Protein AF-A0A965MLD0-F1 (afdb_monomer_lite)

Structure (mmCIF, N/CA/C/O backbone):
data_AF-A0A965MLD0-F1
#
_entry.id   AF-A0A965MLD0-F1
#
loop_
_atom_site.group_PDB
_atom_site.id
_atom_site.type_symbol
_atom_site.label_atom_id
_atom_site.label_alt_id
_atom_site.label_comp_id
_atom_site.label_asym_id
_atom_site.label_entity_id
_atom_site.label_seq_id
_atom_site.pdbx_PDB_ins_code
_atom_site.Cartn_x
_atom_site.Cartn_y
_atom_site.Cartn_z
_atom_site.occupancy
_atom_site.B_iso_or_equiv
_atom_site.auth_seq_id
_atom_site.auth_comp_id
_atom_site.auth_asym_id
_atom_site.auth_atom_id
_atom_site.pdbx_PDB_model_num
ATOM 1 N N . MET A 1 1 ? -9.157 -0.965 17.560 1.00 66.75 1 MET A N 1
ATOM 2 C CA . MET A 1 1 ? -7.982 -0.300 16.961 1.00 66.75 1 MET A CA 1
ATOM 3 C C . MET A 1 1 ? -7.932 -0.786 15.533 1.00 66.75 1 MET A C 1
ATOM 5 O O . MET A 1 1 ? -7.963 -1.991 15.370 1.00 66.75 1 MET A O 1
ATOM 9 N N . THR A 1 2 ? -7.982 0.116 14.556 1.00 70.94 2 THR A N 1
ATOM 10 C CA . THR A 1 2 ? -7.948 -0.242 13.131 1.00 70.94 2 THR A CA 1
ATOM 11 C C . THR A 1 2 ? -6.504 -0.278 12.661 1.00 70.94 2 THR A C 1
ATOM 13 O O . THR A 1 2 ? -5.748 0.655 12.949 1.00 70.94 2 THR A O 1
ATOM 16 N N . THR A 1 3 ? -6.149 -1.317 11.920 1.00 76.50 3 THR A N 1
ATOM 17 C CA . THR A 1 3 ? -4.806 -1.529 11.382 1.00 76.50 3 THR A CA 1
ATOM 18 C C . THR A 1 3 ? -4.860 -1.541 9.863 1.00 76.50 3 THR A C 1
ATOM 20 O O . THR A 1 3 ? -5.744 -2.148 9.264 1.00 76.50 3 THR A O 1
ATOM 23 N N . ILE A 1 4 ? -3.889 -0.884 9.232 1.00 75.38 4 ILE A N 1
ATOM 24 C CA . ILE A 1 4 ? -3.686 -0.947 7.785 1.00 75.38 4 ILE A CA 1
ATOM 25 C C . ILE A 1 4 ? -2.369 -1.639 7.522 1.00 75.38 4 ILE A C 1
ATOM 27 O O . ILE A 1 4 ? -1.345 -1.282 8.104 1.00 75.38 4 ILE A O 1
ATOM 31 N N . THR A 1 5 ? -2.408 -2.602 6.615 1.00 80.06 5 THR A N 1
ATOM 32 C CA . THR A 1 5 ? -1.220 -3.245 6.071 1.00 80.06 5 THR A CA 1
ATOM 33 C C . THR A 1 5 ? -1.063 -2.799 4.631 1.00 80.06 5 THR A C 1
ATOM 35 O O . THR A 1 5 ? -1.977 -2.975 3.831 1.00 80.06 5 THR A O 1
ATOM 38 N N . ILE A 1 6 ? 0.089 -2.219 4.307 1.00 77.94 6 ILE A N 1
ATOM 39 C CA . ILE A 1 6 ? 0.475 -1.936 2.926 1.00 77.94 6 ILE A CA 1
ATOM 40 C C . ILE A 1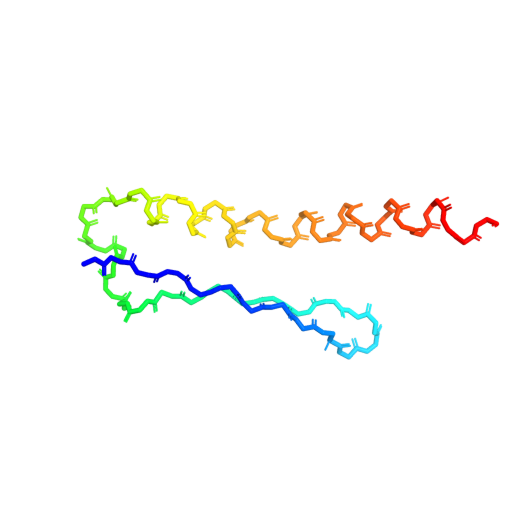 6 ? 1.543 -2.948 2.547 1.00 77.94 6 ILE A C 1
ATOM 42 O O . ILE A 1 6 ? 2.569 -3.057 3.221 1.00 77.94 6 ILE A O 1
ATOM 46 N N . THR A 1 7 ? 1.292 -3.685 1.476 1.00 81.81 7 THR A N 1
ATOM 47 C CA . THR A 1 7 ? 2.256 -4.599 0.873 1.00 81.81 7 THR A CA 1
ATOM 48 C C . THR A 1 7 ? 2.700 -4.004 -0.450 1.00 81.81 7 THR A C 1
ATOM 50 O O . THR A 1 7 ? 1.865 -3.605 -1.254 1.00 81.81 7 THR A O 1
ATOM 53 N N . ILE A 1 8 ? 4.013 -3.922 -0.646 1.00 80.94 8 ILE A N 1
ATOM 54 C CA . ILE A 1 8 ? 4.642 -3.475 -1.888 1.00 80.94 8 ILE A CA 1
ATOM 55 C C . ILE A 1 8 ? 5.553 -4.611 -2.333 1.00 80.94 8 ILE A C 1
ATOM 57 O O . ILE A 1 8 ? 6.364 -5.087 -1.534 1.00 80.94 8 ILE A O 1
ATOM 61 N N . ALA A 1 9 ? 5.399 -5.047 -3.575 1.00 83.44 9 ALA A N 1
ATOM 62 C CA . ALA A 1 9 ? 6.182 -6.119 -4.164 1.00 83.44 9 ALA A CA 1
ATOM 63 C C . ALA A 1 9 ? 6.617 -5.749 -5.584 1.00 83.44 9 ALA A C 1
ATOM 65 O O . ALA A 1 9 ? 5.978 -4.938 -6.260 1.00 83.44 9 ALA A O 1
ATOM 66 N N . ASP A 1 10 ? 7.706 -6.368 -6.030 1.00 84.00 10 ASP A N 1
ATOM 67 C CA . ASP A 1 10 ? 8.061 -6.372 -7.443 1.00 84.00 10 ASP A CA 1
ATOM 68 C C . ASP A 1 10 ? 7.008 -7.194 -8.199 1.00 84.00 10 ASP A C 1
ATOM 70 O O . ASP A 1 10 ? 6.756 -8.352 -7.858 1.00 84.00 10 ASP A O 1
ATOM 74 N N . GLY A 1 11 ? 6.377 -6.576 -9.194 1.00 78.50 11 GLY A N 1
ATOM 75 C CA . GLY A 1 11 ? 5.430 -7.217 -10.099 1.00 78.50 11 GLY A CA 1
ATOM 76 C C . GLY A 1 11 ? 6.115 -7.792 -11.337 1.00 78.50 11 GLY A C 1
ATOM 77 O O . GLY A 1 11 ? 7.299 -7.551 -11.604 1.00 78.50 11 GLY A O 1
ATOM 78 N N . GLU A 1 12 ? 5.359 -8.543 -12.135 1.00 85.12 12 GLU A N 1
ATOM 79 C CA . GLU A 1 12 ? 5.850 -9.047 -13.420 1.00 85.12 12 GLU A CA 1
ATOM 80 C C . GLU A 1 12 ? 6.212 -7.892 -14.373 1.00 85.12 12 GLU A C 1
ATOM 82 O O . GLU A 1 12 ? 5.704 -6.771 -14.268 1.00 85.12 12 GLU A O 1
ATOM 87 N N . ASP A 1 13 ? 7.147 -8.154 -15.289 1.00 82.56 13 ASP A N 1
ATOM 88 C CA . ASP A 1 13 ? 7.584 -7.216 -16.333 1.00 82.56 13 ASP A CA 1
ATOM 89 C C . ASP A 1 13 ? 8.082 -5.844 -15.828 1.00 82.56 13 ASP A C 1
ATOM 91 O O . ASP A 1 13 ? 8.022 -4.836 -16.536 1.00 82.56 13 ASP A O 1
ATOM 95 N N . GLY A 1 14 ? 8.628 -5.795 -14.606 1.00 71.56 14 GLY A N 1
ATOM 96 C CA . GLY A 1 14 ? 9.193 -4.571 -14.025 1.00 71.56 14 GLY A CA 1
ATOM 97 C C . GLY A 1 14 ? 8.136 -3.579 -13.543 1.00 71.56 14 GLY A C 1
ATOM 98 O O . GLY A 1 14 ? 8.410 -2.380 -13.442 1.00 71.56 14 GLY A O 1
ATOM 99 N N . THR A 1 15 ? 6.929 -4.070 -13.268 1.00 73.25 15 THR A N 1
ATOM 100 C CA . THR A 1 15 ? 5.878 -3.306 -12.597 1.00 73.25 15 THR A CA 1
ATOM 101 C C . THR A 1 15 ? 6.063 -3.347 -11.075 1.00 73.25 15 THR A C 1
ATOM 103 O O . THR A 1 15 ? 6.811 -4.167 -10.550 1.00 73.25 15 THR A O 1
ATOM 106 N N . ILE A 1 16 ? 5.419 -2.430 -10.349 1.00 78.50 16 ILE A N 1
ATOM 107 C CA . ILE A 1 16 ? 5.273 -2.524 -8.889 1.00 78.50 16 ILE A CA 1
ATOM 108 C C . ILE A 1 16 ? 3.840 -2.944 -8.612 1.00 78.50 16 ILE A C 1
ATOM 110 O O . ILE A 1 16 ? 2.902 -2.300 -9.089 1.00 78.50 16 ILE A O 1
ATOM 114 N N . GLU A 1 17 ? 3.684 -3.980 -7.800 1.00 76.75 17 GLU A N 1
ATOM 115 C CA . GLU A 1 17 ? 2.401 -4.358 -7.234 1.00 76.75 17 GLU A CA 1
ATOM 116 C C . GLU A 1 17 ? 2.276 -3.776 -5.834 1.00 76.75 17 GLU A C 1
ATOM 118 O O . GLU A 1 17 ? 3.199 -3.841 -5.016 1.00 76.75 17 GLU A O 1
ATOM 123 N N . ALA A 1 18 ? 1.112 -3.203 -5.548 1.00 75.31 18 ALA A N 1
ATOM 124 C CA . ALA A 1 18 ? 0.813 -2.742 -4.213 1.00 75.31 18 ALA A CA 1
ATOM 125 C C . ALA A 1 18 ? -0.625 -3.000 -3.829 1.00 75.31 18 ALA A C 1
ATOM 127 O O . ALA A 1 18 ? -1.560 -2.793 -4.602 1.00 75.31 18 ALA A O 1
ATOM 128 N N . GLU A 1 19 ? -0.777 -3.413 -2.582 1.00 76.19 19 GLU A N 1
ATOM 129 C CA . GLU A 1 19 ? -2.057 -3.717 -1.986 1.00 76.19 19 GLU A CA 1
ATOM 130 C C . GLU A 1 19 ? -2.135 -3.046 -0.618 1.00 76.19 19 GLU A C 1
ATOM 132 O O . GLU A 1 19 ? -1.217 -3.145 0.199 1.00 76.19 19 GLU A O 1
ATOM 137 N N . ALA A 1 20 ? -3.249 -2.368 -0.360 1.00 74.56 20 ALA A N 1
ATOM 138 C CA . ALA A 1 20 ? -3.591 -1.883 0.965 1.00 74.56 20 ALA A CA 1
ATOM 139 C C . ALA A 1 20 ? -4.741 -2.731 1.513 1.00 74.56 20 ALA A C 1
ATOM 141 O O . ALA A 1 20 ? -5.818 -2.789 0.920 1.00 74.56 20 ALA A O 1
ATOM 142 N N . LYS A 1 21 ? -4.513 -3.374 2.658 1.00 76.56 21 LYS A N 1
ATOM 143 C CA . LYS A 1 21 ? -5.507 -4.169 3.382 1.00 76.56 21 LYS A CA 1
ATOM 144 C C . LYS A 1 21 ? -5.834 -3.534 4.723 1.00 76.56 21 LYS A C 1
ATOM 146 O O . LYS A 1 21 ? -4.954 -3.028 5.419 1.00 76.56 21 LYS A O 1
ATOM 151 N N . LEU A 1 22 ? -7.105 -3.609 5.089 1.00 75.88 22 LEU A N 1
ATOM 152 C CA . LEU A 1 22 ? -7.614 -3.257 6.410 1.00 75.88 22 LEU A CA 1
ATOM 153 C C . LEU A 1 22 ? -7.832 -4.548 7.206 1.00 75.88 22 LEU A C 1
ATOM 155 O O . LEU A 1 22 ? -8.132 -5.590 6.624 1.00 75.88 22 LEU A O 1
ATOM 159 N N . ASP A 1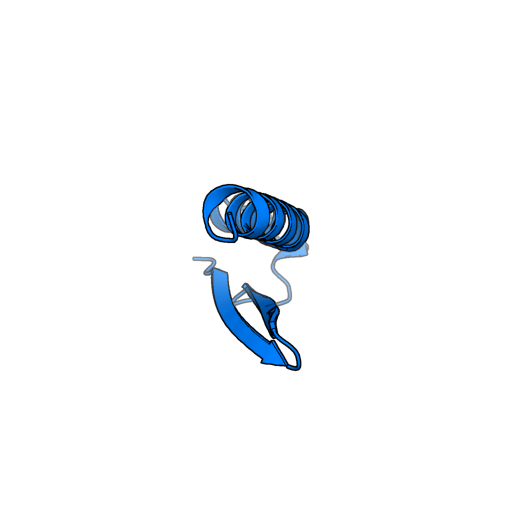 23 ? -7.649 -4.495 8.523 1.00 78.94 23 ASP A N 1
ATOM 160 C CA . ASP A 1 23 ? -7.900 -5.636 9.414 1.00 78.94 23 ASP A CA 1
ATOM 161 C C . ASP A 1 23 ? -9.395 -5.963 9.581 1.00 78.94 23 ASP A C 1
ATOM 163 O O . ASP A 1 23 ? -9.748 -7.108 9.863 1.00 78.94 23 ASP A O 1
ATOM 167 N N . ASP A 1 24 ? -10.266 -4.976 9.359 1.00 73.81 24 ASP A N 1
ATOM 168 C CA . ASP A 1 24 ? -11.723 -5.110 9.336 1.00 73.81 24 ASP A CA 1
ATOM 169 C C . ASP A 1 24 ? -12.283 -4.677 7.969 1.00 73.81 24 ASP A C 1
ATOM 171 O O . ASP A 1 24 ? -12.031 -3.570 7.497 1.00 73.81 24 ASP A O 1
ATOM 175 N N . ASN A 1 25 ? -13.074 -5.547 7.333 1.00 68.56 25 ASN A N 1
ATOM 176 C CA . ASN A 1 25 ? -13.693 -5.284 6.029 1.00 68.56 25 ASN A CA 1
ATOM 177 C C . ASN A 1 25 ? -14.916 -4.353 6.116 1.00 68.56 25 ASN A C 1
ATOM 179 O O . ASN A 1 25 ? -15.291 -3.753 5.113 1.00 68.56 25 ASN A O 1
ATOM 183 N N . ASN A 1 26 ? -15.525 -4.201 7.297 1.00 69.25 26 ASN A N 1
ATOM 184 C CA . ASN A 1 26 ? -16.696 -3.336 7.516 1.00 69.25 26 ASN A CA 1
ATOM 185 C C . ASN A 1 26 ? -16.305 -1.930 7.976 1.00 69.25 26 ASN A C 1
ATOM 187 O O . ASN A 1 26 ? -17.125 -1.136 8.434 1.00 69.25 26 ASN A O 1
ATOM 191 N N . VAL A 1 27 ? -15.017 -1.623 7.921 1.00 67.44 27 VAL A N 1
ATOM 192 C CA . VAL A 1 27 ? -14.461 -0.418 8.514 1.00 67.44 27 VAL A CA 1
ATOM 193 C C . VAL A 1 27 ? -14.855 0.858 7.753 1.00 67.44 27 VAL A C 1
ATOM 195 O O . VAL A 1 27 ? -14.793 1.951 8.307 1.00 67.44 27 VAL A O 1
ATOM 198 N N . LEU A 1 28 ? -15.323 0.716 6.508 1.00 67.31 28 LEU A N 1
ATOM 199 C CA . LEU A 1 28 ? -15.908 1.802 5.714 1.00 67.31 28 LEU A CA 1
ATOM 200 C C . LEU A 1 28 ? -17.286 2.252 6.232 1.00 67.31 28 LEU A C 1
ATOM 202 O O . LEU A 1 28 ? -17.678 3.386 5.970 1.00 67.31 28 LEU A O 1
ATOM 206 N N . ASP A 1 29 ? -17.981 1.407 6.999 1.00 73.88 29 ASP A N 1
ATOM 207 C CA . ASP A 1 29 ? -19.284 1.716 7.608 1.00 73.88 29 ASP A CA 1
ATOM 208 C C . ASP A 1 29 ? -19.154 2.249 9.049 1.00 73.88 29 ASP A C 1
ATOM 210 O O . ASP A 1 29 ? -20.148 2.551 9.715 1.00 73.88 29 ASP A O 1
ATOM 214 N N . GLN A 1 30 ? -17.924 2.359 9.558 1.00 69.06 30 GLN A N 1
ATOM 215 C CA . GLN A 1 30 ? -17.624 2.845 10.902 1.00 69.06 30 GLN A CA 1
ATOM 216 C C . GLN A 1 30 ? -17.197 4.322 10.880 1.00 69.06 30 GLN A C 1
ATOM 218 O O . GLN A 1 30 ? -16.745 4.831 9.852 1.00 69.06 30 GLN A O 1
ATOM 223 N N . PRO A 1 31 ? -17.299 5.042 12.016 1.00 76.69 31 PRO A N 1
ATOM 224 C CA . PRO A 1 31 ? -16.770 6.397 12.121 1.00 76.69 31 PRO A CA 1
ATOM 225 C C . PRO A 1 31 ? -15.291 6.450 11.700 1.00 76.69 31 PRO A C 1
ATOM 227 O O . PRO A 1 31 ? -14.499 5.625 12.169 1.00 76.69 31 PRO A O 1
ATOM 230 N N . PRO A 1 32 ? -14.890 7.414 10.850 1.00 71.19 32 PRO A N 1
ATOM 231 C CA . PRO A 1 32 ? -13.536 7.464 10.324 1.00 71.19 32 PRO A CA 1
ATOM 232 C C . PRO A 1 32 ? -12.520 7.645 11.456 1.00 71.19 32 PRO A C 1
ATOM 234 O O . PRO A 1 32 ? -12.588 8.580 12.253 1.00 71.19 32 PRO A O 1
ATOM 237 N N . THR A 1 33 ? -11.553 6.736 11.508 1.00 73.75 33 THR A N 1
ATOM 238 C CA . THR A 1 33 ? -10.393 6.789 12.393 1.00 73.75 33 THR A CA 1
ATOM 239 C C . THR A 1 33 ? -9.213 7.393 11.635 1.00 73.75 33 THR A C 1
ATOM 241 O O . THR A 1 33 ? -9.177 7.385 10.404 1.00 73.75 33 THR A O 1
ATOM 244 N N . ALA A 1 34 ? -8.203 7.890 12.354 1.00 71.31 34 ALA A N 1
ATOM 245 C CA . ALA A 1 34 ? -6.982 8.399 11.723 1.00 71.31 34 ALA A CA 1
ATOM 246 C C . ALA A 1 34 ? -6.320 7.352 10.807 1.00 71.31 34 ALA A C 1
ATOM 248 O O . ALA A 1 34 ? -5.838 7.698 9.732 1.00 71.31 34 ALA A O 1
ATOM 249 N N . ALA A 1 35 ? -6.365 6.072 11.197 1.00 67.81 35 ALA A N 1
ATOM 250 C CA . ALA A 1 35 ? -5.915 4.967 10.362 1.00 67.81 35 ALA A CA 1
ATOM 251 C C . ALA A 1 35 ? -6.698 4.941 9.041 1.00 67.81 35 ALA A C 1
ATOM 253 O O . ALA A 1 35 ? -6.087 5.076 7.990 1.00 67.81 35 ALA A O 1
ATOM 254 N N . LEU A 1 36 ? -8.033 4.891 9.076 1.00 68.75 36 LEU A N 1
ATOM 255 C CA . LEU A 1 36 ? -8.874 4.852 7.868 1.00 68.75 36 LEU A CA 1
ATOM 256 C C . LEU A 1 36 ? -8.617 6.001 6.896 1.00 68.75 36 LEU A C 1
ATOM 258 O O . LEU A 1 36 ? -8.572 5.796 5.683 1.00 68.75 36 LEU A O 1
ATOM 262 N N . ILE A 1 37 ? -8.416 7.205 7.426 1.00 72.06 37 ILE A N 1
ATOM 263 C CA . ILE A 1 37 ? -8.097 8.383 6.617 1.00 72.06 37 ILE A CA 1
ATOM 264 C C . ILE A 1 37 ? -6.743 8.187 5.926 1.00 72.06 37 ILE A C 1
ATOM 266 O O . ILE A 1 37 ? -6.634 8.354 4.717 1.00 72.06 37 ILE A O 1
ATOM 270 N N . VAL A 1 38 ? -5.715 7.765 6.660 1.00 71.25 38 VAL A N 1
ATOM 271 C CA . VAL A 1 38 ? -4.379 7.542 6.087 1.00 71.25 38 VAL A CA 1
ATOM 272 C C . VAL A 1 38 ? -4.374 6.381 5.088 1.00 71.25 38 VAL A C 1
ATOM 274 O O . VAL A 1 38 ? -3.786 6.507 4.019 1.00 71.25 38 VAL A O 1
ATOM 277 N N . GLY A 1 39 ? -5.058 5.273 5.380 1.00 69.44 39 GLY A N 1
ATOM 278 C CA . GLY A 1 39 ? -5.136 4.113 4.487 1.00 69.44 39 GLY A CA 1
ATOM 279 C C . GLY A 1 39 ? -5.892 4.389 3.200 1.00 69.44 39 GLY A C 1
ATOM 280 O O . GLY A 1 39 ? -5.439 3.977 2.138 1.00 69.44 39 GLY A O 1
ATOM 281 N N . SER A 1 40 ? -7.004 5.124 3.277 1.00 66.75 40 SER A N 1
ATOM 282 C CA . SER A 1 40 ? -7.751 5.538 2.085 1.00 66.75 40 SER A CA 1
ATOM 283 C C . SER A 1 40 ? -6.933 6.489 1.212 1.00 66.75 40 SER A C 1
ATOM 285 O O . SER A 1 40 ? -6.881 6.297 0.001 1.00 66.75 40 SER A O 1
ATOM 287 N N . TYR A 1 41 ? -6.218 7.449 1.808 1.00 67.75 41 TYR A N 1
ATOM 288 C CA . TYR A 1 41 ? -5.310 8.326 1.067 1.00 67.75 41 TYR A CA 1
ATOM 289 C C . TYR A 1 41 ? -4.133 7.570 0.453 1.00 67.75 41 TYR A C 1
ATOM 291 O O . TYR A 1 41 ? -3.798 7.821 -0.701 1.00 67.75 41 TYR A O 1
ATOM 299 N N . LEU A 1 42 ? -3.505 6.654 1.191 1.00 71.12 42 LEU A N 1
ATOM 300 C CA . LEU A 1 42 ? -2.389 5.875 0.666 1.00 71.12 42 LEU A CA 1
ATOM 301 C C . LEU A 1 42 ? -2.862 4.947 -0.445 1.00 71.12 42 LEU A C 1
ATOM 303 O O . LEU A 1 42 ? -2.302 5.024 -1.523 1.00 71.12 42 LEU A O 1
ATOM 307 N N . GLY A 1 43 ? -3.925 4.165 -0.248 1.00 66.06 43 GLY A N 1
ATOM 308 C CA . GLY A 1 43 ? -4.470 3.283 -1.284 1.00 66.06 43 GLY A CA 1
ATOM 309 C C . GLY A 1 43 ? -4.913 4.033 -2.545 1.00 66.06 43 GLY A C 1
ATOM 310 O O . GLY A 1 43 ? -4.559 3.627 -3.647 1.00 66.06 43 GLY A O 1
ATOM 311 N N . ALA A 1 44 ? -5.618 5.162 -2.399 1.00 63.62 44 ALA A N 1
ATOM 312 C CA . ALA A 1 44 ? -6.096 5.948 -3.540 1.00 63.62 44 ALA A CA 1
ATOM 313 C C . ALA A 1 44 ? -4.971 6.653 -4.315 1.00 63.62 44 ALA A C 1
ATOM 315 O O . ALA A 1 44 ? -5.098 6.861 -5.518 1.00 63.62 44 ALA A O 1
ATOM 316 N N . ASN A 1 45 ? -3.880 7.031 -3.641 1.00 67.88 45 ASN A N 1
ATOM 317 C CA . ASN A 1 45 ? -2.773 7.755 -4.272 1.00 67.88 45 ASN A CA 1
ATOM 318 C C . ASN A 1 45 ? -1.552 6.872 -4.568 1.00 67.88 45 ASN A C 1
ATOM 320 O O . ASN A 1 45 ? -0.625 7.346 -5.222 1.00 67.88 45 ASN A O 1
ATOM 324 N N . PHE A 1 46 ? -1.528 5.613 -4.115 1.00 72.19 46 PHE A N 1
ATOM 325 C CA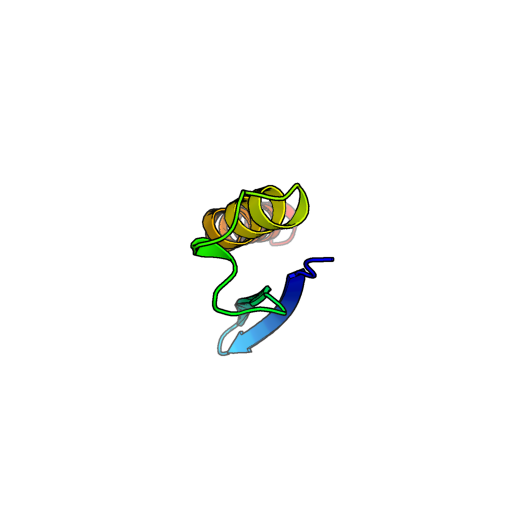 . PHE A 1 46 ? -0.354 4.745 -4.224 1.00 72.19 46 PHE A CA 1
ATOM 326 C C . PHE A 1 46 ? 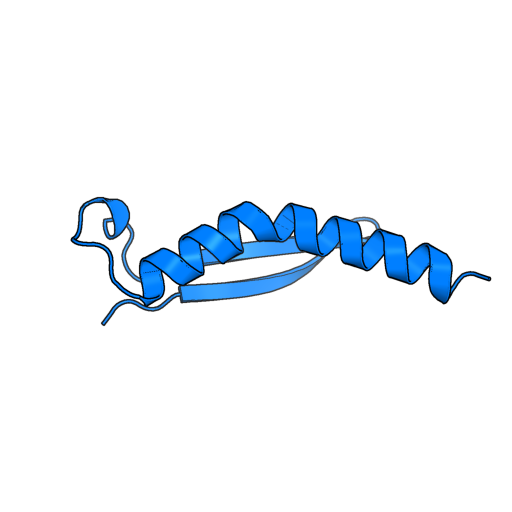0.085 4.581 -5.677 1.00 72.19 46 PHE A C 1
ATOM 328 O O . PHE A 1 46 ? 1.261 4.744 -5.989 1.00 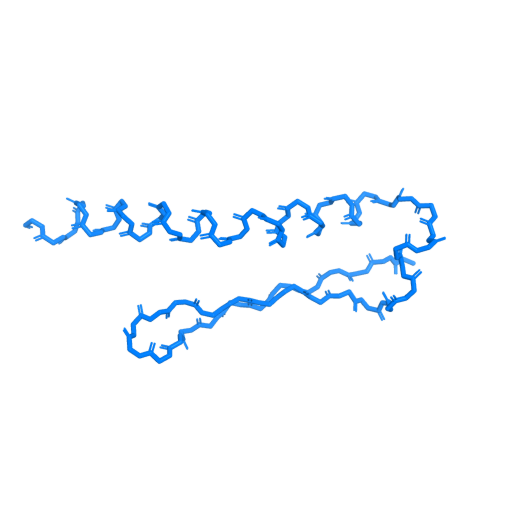72.19 46 PHE A O 1
ATOM 335 N N . GLU A 1 47 ? -0.865 4.308 -6.572 1.00 69.25 47 GLU A N 1
ATOM 336 C CA . GLU A 1 47 ? -0.586 4.105 -7.993 1.00 69.25 47 GLU A CA 1
ATOM 337 C C . GLU A 1 47 ? 0.079 5.339 -8.623 1.00 69.25 47 GLU A C 1
ATOM 339 O O . GLU A 1 47 ? 1.063 5.213 -9.353 1.00 69.25 47 GLU A O 1
ATOM 344 N N . GLN A 1 48 ? -0.418 6.540 -8.311 1.00 74.06 48 GLN A N 1
ATOM 345 C CA . GLN A 1 48 ? 0.143 7.784 -8.835 1.00 74.06 48 GLN A CA 1
ATOM 346 C C . GLN A 1 48 ? 1.532 8.067 -8.249 1.00 74.06 48 GLN A C 1
ATOM 348 O O . GLN A 1 48 ? 2.452 8.395 -8.993 1.00 74.06 48 GLN A O 1
ATOM 353 N N . ILE A 1 49 ? 1.713 7.862 -6.941 1.00 78.38 49 ILE A N 1
ATOM 354 C CA . ILE A 1 49 ? 3.014 8.014 -6.273 1.00 78.38 49 ILE A CA 1
ATOM 355 C C . ILE A 1 49 ? 4.046 7.044 -6.870 1.00 78.38 49 ILE A C 1
ATOM 357 O O . ILE A 1 49 ? 5.179 7.441 -7.145 1.00 78.38 49 ILE A O 1
ATOM 361 N N . ALA A 1 50 ? 3.661 5.788 -7.114 1.00 74.69 50 ALA A N 1
ATOM 362 C CA . ALA A 1 50 ? 4.530 4.782 -7.721 1.00 74.69 50 ALA A CA 1
ATOM 363 C C . ALA A 1 50 ? 4.915 5.151 -9.164 1.00 74.69 50 ALA A C 1
ATOM 365 O O . ALA A 1 50 ? 6.085 5.040 -9.539 1.00 74.69 50 ALA A O 1
ATOM 366 N N . LYS A 1 51 ? 3.961 5.652 -9.962 1.00 74.38 51 LYS A N 1
ATOM 367 C CA . LYS A 1 51 ? 4.214 6.147 -11.326 1.00 74.38 51 LYS A CA 1
ATOM 368 C C . LYS A 1 51 ? 5.191 7.322 -11.340 1.00 74.38 51 LYS A C 1
ATOM 370 O O . LYS A 1 51 ? 6.144 7.306 -12.120 1.00 74.38 51 LYS A O 1
ATOM 375 N N . ASP A 1 52 ? 4.993 8.301 -10.463 1.00 81.69 52 ASP A N 1
ATOM 376 C CA . ASP A 1 52 ? 5.856 9.482 -10.372 1.00 81.69 52 ASP A CA 1
ATOM 377 C C . ASP A 1 52 ? 7.280 9.100 -9.937 1.00 81.69 52 ASP A C 1
ATOM 379 O O . ASP A 1 52 ? 8.263 9.577 -10.512 1.00 81.69 52 ASP A O 1
ATOM 383 N N . ALA A 1 53 ? 7.408 8.172 -8.981 1.00 80.00 53 ALA A N 1
ATOM 384 C CA . ALA A 1 53 ? 8.698 7.649 -8.536 1.00 80.00 53 ALA A CA 1
ATOM 385 C C . ALA A 1 53 ? 9.447 6.910 -9.660 1.00 80.00 53 ALA A C 1
ATOM 387 O O . ALA A 1 53 ? 10.644 7.135 -9.861 1.00 80.00 53 ALA A O 1
ATOM 388 N N . PHE A 1 54 ? 8.752 6.077 -10.442 1.00 79.12 54 PHE A N 1
ATOM 389 C CA . PHE A 1 54 ? 9.341 5.406 -11.605 1.00 79.12 54 PHE A CA 1
ATOM 390 C C . PHE A 1 54 ? 9.758 6.381 -12.702 1.00 79.12 54 PHE A C 1
ATOM 392 O O . PHE A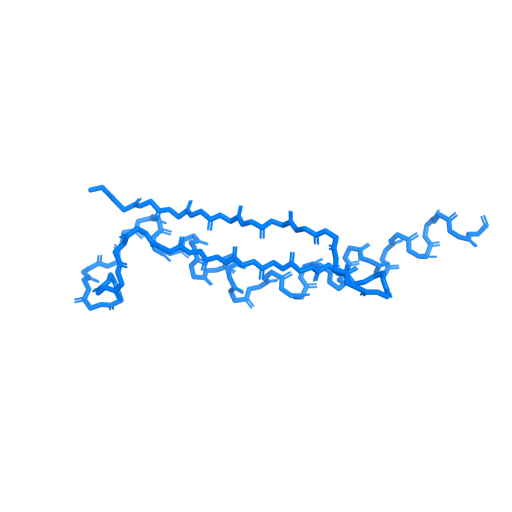 1 54 ? 10.818 6.208 -13.313 1.00 79.12 54 PHE A O 1
ATOM 399 N N . ALA A 1 55 ? 8.936 7.395 -12.977 1.00 79.44 55 ALA A N 1
ATOM 400 C CA . ALA A 1 55 ? 9.263 8.429 -13.950 1.00 79.44 55 ALA A CA 1
ATOM 401 C C . ALA A 1 55 ? 10.540 9.172 -13.535 1.00 79.44 55 ALA A C 1
ATOM 403 O O . ALA A 1 55 ? 11.466 9.296 -14.341 1.00 79.44 55 ALA A O 1
ATOM 404 N N . TRP A 1 56 ? 10.634 9.572 -12.264 1.00 82.69 56 TRP A N 1
ATOM 405 C CA . TRP A 1 56 ? 11.833 10.192 -11.707 1.00 82.69 56 TRP A CA 1
ATOM 406 C C . TRP A 1 56 ? 13.065 9.282 -11.805 1.00 82.69 56 TRP A C 1
ATOM 408 O O . TRP A 1 56 ? 14.117 9.725 -12.272 1.00 82.69 56 TRP A O 1
ATOM 418 N N . PHE A 1 57 ? 12.948 8.008 -11.416 1.00 78.75 57 PHE A N 1
ATOM 419 C CA . PHE A 1 57 ? 14.060 7.052 -11.454 1.00 78.75 57 PHE A CA 1
ATOM 420 C C . PHE A 1 57 ? 14.592 6.858 -12.878 1.00 78.75 57 PHE A C 1
ATOM 422 O O . PHE A 1 57 ? 15.797 6.950 -13.116 1.00 78.75 57 PHE A O 1
ATOM 429 N N . ASN A 1 58 ? 13.696 6.661 -13.850 1.00 78.25 58 ASN A N 1
ATOM 430 C CA . ASN A 1 58 ? 14.080 6.511 -15.252 1.00 78.25 58 ASN A CA 1
ATOM 431 C C . ASN A 1 58 ? 14.743 7.778 -15.818 1.00 78.25 58 ASN A C 1
ATOM 433 O O . ASN A 1 58 ? 15.616 7.665 -16.670 1.00 78.25 58 ASN A O 1
ATOM 437 N N . GLN A 1 59 ? 14.369 8.970 -15.347 1.00 80.69 59 GLN A N 1
ATOM 438 C CA . GLN A 1 59 ? 15.001 10.226 -15.768 1.00 80.69 59 GLN A CA 1
ATOM 439 C C . GLN A 1 59 ? 16.358 10.481 -15.098 1.00 80.69 59 GLN A C 1
ATOM 441 O O . GLN A 1 59 ? 17.229 11.096 -15.714 1.00 80.69 59 GLN A O 1
ATOM 446 N N . SER A 1 60 ? 16.527 10.031 -13.851 1.00 73.94 60 SER A N 1
ATOM 447 C CA . SER A 1 60 ? 17.671 10.388 -12.998 1.00 73.94 60 SER A CA 1
ATOM 448 C C . SER A 1 60 ? 18.799 9.356 -13.011 1.00 73.94 60 SER A C 1
ATOM 450 O O . SER A 1 60 ? 19.932 9.703 -12.692 1.00 73.94 60 SER A O 1
ATOM 452 N N . VAL A 1 61 ? 18.504 8.094 -13.345 1.00 62.06 61 VAL A N 1
ATOM 453 C CA . VAL A 1 61 ? 19.455 6.972 -13.205 1.00 62.06 61 VAL A CA 1
ATOM 454 C C . VAL A 1 61 ? 19.786 6.287 -14.539 1.00 62.06 61 VAL A C 1
ATOM 456 O O . VAL A 1 61 ? 20.834 5.661 -14.643 1.00 62.06 61 VAL A O 1
ATOM 459 N N . LYS A 1 62 ? 18.944 6.408 -15.580 1.00 56.31 62 LYS A N 1
ATOM 460 C CA . LYS A 1 62 ? 19.220 5.844 -16.924 1.00 56.31 62 LYS A CA 1
ATOM 461 C C . LYS A 1 62 ? 19.926 6.812 -17.895 1.00 56.31 62 LYS A C 1
ATOM 463 O O . LYS A 1 62 ? 19.950 6.524 -19.092 1.00 56.31 62 LYS A O 1
ATOM 468 N N . GLN A 1 63 ? 20.463 7.937 -17.415 1.00 50.38 63 GLN A N 1
ATOM 469 C CA . GLN A 1 63 ? 21.360 8.797 -18.207 1.00 50.38 63 GLN A CA 1
ATOM 470 C C . GLN A 1 63 ? 22.797 8.287 -18.160 1.00 50.38 63 GLN A C 1
ATOM 472 O O . GLN A 1 63 ? 23.244 7.914 -17.053 1.00 50.38 63 GLN A O 1
#

pLDDT: mean 73.69, std 6.51, range [50.38, 85.12]

Radius of gyration: 14.79 Å; chains: 1; bounding box: 41×19×35 Å

Sequence (63 aa):
MTTITITIADGEDGTIEAEAKLDDNNVLDQPPTAALIVGSYLGANFEQIAKDAFAWFNQSVKQ

Secondary structure (DSSP, 8-state):
---EEEEEEEPGGG-EEEEEEES-TTGGGSPPPHHHHHHHHHHHHHHHHHHHHHHHHHHHH--

Foldseek 3Di:
DKDKDWDWDQDPPRDIDIDIDIPDPCCVVPDDDPRNVVSVVCVVCVVVVRVVVVVCCCVPPVD